Protein AF-A0A9R1WBZ1-F1 (afdb_monomer)

Radius of gyration: 13.12 Å; Cα contacts (8 Å, |Δi|>4): 83; chains: 1; bounding box: 29×27×39 Å

Secondary structure (DSSP, 8-state):
--PPPSS--SSSSBTTTS-SSSS--HHHH-HHHHHHBS-SS-BHHHHB-TTS-B---BSS---SHHHHHHHHHHHHHHHHHHHTT--

pLDDT: mean 71.61, std 16.35, range [34.03, 88.12]

Sequence (87 aa):
MFGPKKGGLGRNALFWLENWSGYGTFADRFPSIFNFDKKKSCFISDRINSNRKFNCAWKKNPSNLMEHMEVNAFWGLFIDGLSVWGG

Solvent-accessible surface area (backbone atoms only — not comparable to full-atom values): 5354 Å² total; per-residue (Å²): 134,95,68,80,76,92,73,72,86,67,49,82,37,38,49,33,72,37,59,84,76,79,84,46,27,46,34,77,76,34,51,62,61,46,68,41,34,69,66,65,90,33,31,38,48,80,24,40,45,98,83,71,43,78,57,81,61,58,72,60,76,70,84,48,72,66,44,45,51,49,50,51,54,51,49,49,54,52,56,58,51,52,61,71,76,73,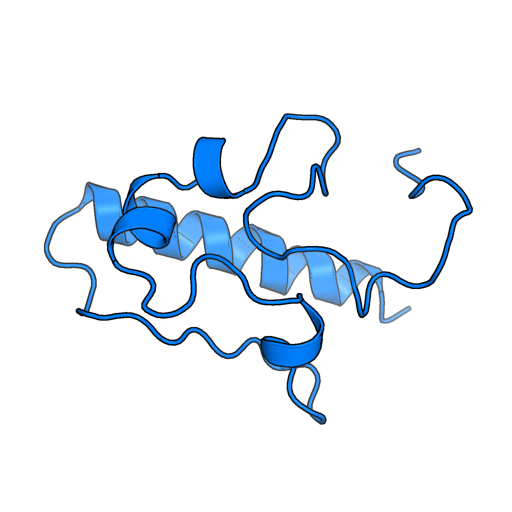120

Foldseek 3Di:
DDDPDPDDDQQVPFQQQDPPPVPGGVCVLQVPLCVQFPCNGHTVNVQQDPVRHGHTRGNDDDDDPVNVVSVVVVVVCSVVVVVVVPD

Structure (mmCIF, N/CA/C/O backbone):
data_AF-A0A9R1WBZ1-F1
#
_entry.id   AF-A0A9R1WBZ1-F1
#
loop_
_atom_site.group_PDB
_atom_site.id
_atom_site.type_symbol
_atom_site.label_atom_id
_atom_site.label_alt_id
_atom_site.label_comp_id
_atom_site.label_asym_id
_atom_site.label_entity_id
_atom_site.label_seq_id
_atom_site.pdbx_PDB_ins_code
_atom_site.Cartn_x
_atom_site.Cartn_y
_atom_site.Cartn_z
_atom_site.occupancy
_atom_site.B_iso_or_equiv
_atom_site.auth_seq_id
_atom_site.auth_comp_id
_atom_site.auth_asym_id
_atom_site.auth_atom_id
_atom_site.pdbx_PDB_model_num
ATOM 1 N N . MET A 1 1 ? 18.765 -6.674 -14.661 1.00 36.44 1 MET A N 1
ATOM 2 C CA . MET A 1 1 ? 18.051 -5.414 -14.962 1.00 36.44 1 MET A CA 1
ATOM 3 C C . MET A 1 1 ? 16.558 -5.687 -14.902 1.00 36.44 1 MET A C 1
ATOM 5 O O . MET A 1 1 ? 16.047 -6.393 -15.760 1.00 36.44 1 MET A O 1
ATOM 9 N N . PHE A 1 2 ? 15.880 -5.197 -13.864 1.00 38.75 2 PHE A N 1
ATOM 10 C CA . PHE A 1 2 ? 14.425 -5.282 -13.735 1.00 38.75 2 PHE A CA 1
ATOM 11 C C . PHE A 1 2 ? 13.807 -4.104 -14.492 1.00 38.75 2 PHE A C 1
ATOM 13 O O . PHE A 1 2 ? 13.604 -3.032 -13.935 1.00 38.75 2 PHE A O 1
ATOM 20 N N . GLY A 1 3 ? 13.606 -4.280 -15.797 1.00 34.47 3 GLY A N 1
ATOM 21 C CA . GLY A 1 3 ? 12.829 -3.350 -16.610 1.00 34.47 3 GLY A CA 1
ATOM 22 C C . GLY A 1 3 ? 11.387 -3.850 -16.715 1.00 34.47 3 GLY A C 1
ATOM 23 O O . GLY A 1 3 ? 11.200 -5.040 -16.987 1.00 34.47 3 GLY A O 1
ATOM 24 N N . PRO A 1 4 ? 10.362 -2.999 -16.526 1.00 42.31 4 PRO A N 1
ATOM 25 C CA . PRO A 1 4 ? 8.991 -3.388 -16.822 1.00 42.31 4 PRO A CA 1
ATOM 26 C C . PRO A 1 4 ? 8.889 -3.789 -18.300 1.00 42.31 4 PRO A C 1
ATOM 28 O O . PRO A 1 4 ? 9.432 -3.111 -19.179 1.00 42.31 4 PRO A O 1
ATOM 31 N N . LYS A 1 5 ? 8.207 -4.908 -18.582 1.00 41.38 5 LYS A N 1
ATOM 32 C CA . LYS A 1 5 ? 7.862 -5.308 -19.954 1.00 41.38 5 LYS A CA 1
ATOM 33 C C . LYS A 1 5 ? 7.201 -4.112 -20.646 1.00 41.38 5 LYS A C 1
ATOM 35 O O . LYS A 1 5 ? 6.208 -3.585 -20.152 1.00 41.38 5 LYS A O 1
ATOM 40 N N . LYS A 1 6 ? 7.774 -3.684 -21.779 1.00 40.81 6 LYS A N 1
ATOM 41 C CA . LYS A 1 6 ? 7.208 -2.679 -22.694 1.00 40.81 6 LYS A CA 1
ATOM 42 C C . LYS A 1 6 ? 5.737 -3.015 -22.957 1.00 40.81 6 LYS A C 1
ATOM 44 O O . LYS A 1 6 ? 5.451 -3.953 -23.692 1.00 40.81 6 LYS A O 1
ATOM 49 N N . GLY A 1 7 ? 4.823 -2.266 -22.350 1.00 39.50 7 GLY A N 1
ATOM 50 C CA . GLY A 1 7 ? 3.395 -2.550 -22.459 1.00 39.50 7 GLY A CA 1
ATOM 51 C C . GLY A 1 7 ? 2.533 -1.574 -21.673 1.00 39.50 7 GLY A C 1
ATOM 52 O O . GLY A 1 7 ? 1.755 -1.990 -20.830 1.00 39.50 7 GLY A O 1
ATOM 53 N N . GLY A 1 8 ? 2.689 -0.277 -21.947 1.00 38.41 8 GLY A N 1
ATOM 54 C CA . GLY A 1 8 ? 1.836 0.775 -21.398 1.00 38.41 8 GLY A CA 1
ATOM 55 C C . GLY A 1 8 ? 2.295 1.265 -20.029 1.00 38.41 8 GLY A C 1
ATOM 56 O O . GLY A 1 8 ? 2.427 0.507 -19.076 1.00 38.41 8 GLY A O 1
ATOM 57 N N . LEU A 1 9 ? 2.540 2.570 -19.925 1.00 48.91 9 LEU A N 1
ATOM 58 C CA . LEU A 1 9 ? 2.737 3.240 -18.644 1.00 48.91 9 LEU A CA 1
ATOM 59 C C . LEU A 1 9 ? 1.577 2.868 -17.718 1.00 48.91 9 LEU A C 1
ATOM 61 O O . LEU A 1 9 ? 0.427 3.200 -18.013 1.00 48.91 9 LEU A O 1
ATOM 65 N N . GLY A 1 10 ? 1.914 2.158 -16.639 1.00 55.59 10 GLY A N 1
ATOM 66 C CA . GLY A 1 10 ? 1.023 1.580 -15.643 1.00 55.59 10 GLY A CA 1
ATOM 67 C C . GLY A 1 10 ? 0.200 2.630 -14.917 1.00 55.59 10 GLY A C 1
ATOM 68 O O . GLY A 1 10 ? 0.438 2.901 -13.760 1.00 55.59 10 GLY A O 1
ATOM 69 N N . ARG A 1 11 ? -0.766 3.238 -15.602 1.00 58.97 11 ARG A N 1
ATOM 70 C CA . ARG A 1 11 ? -1.839 4.053 -15.023 1.00 58.97 11 ARG A CA 1
ATOM 71 C C . ARG A 1 11 ? -3.122 3.250 -14.861 1.00 58.97 11 ARG A C 1
ATOM 73 O O . ARG A 1 11 ? -3.907 3.596 -13.995 1.00 58.97 11 ARG A O 1
ATOM 80 N N . ASN A 1 12 ? -3.273 2.168 -15.626 1.00 65.69 12 ASN A N 1
ATOM 81 C CA . ASN A 1 12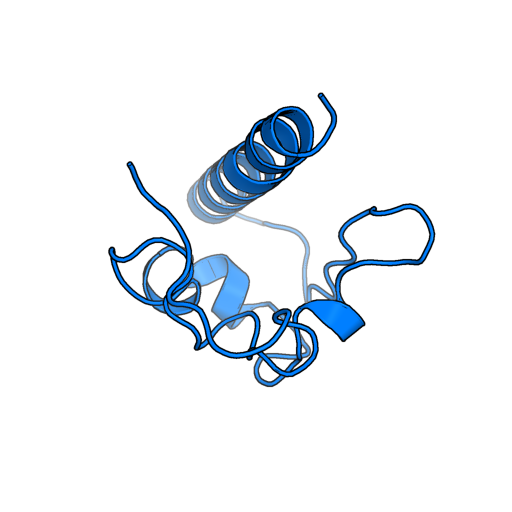 ? -4.381 1.209 -15.541 1.00 65.69 12 ASN A CA 1
ATOM 82 C C . ASN A 1 12 ? -3.933 -0.131 -14.927 1.00 65.69 12 ASN A C 1
ATOM 84 O O . ASN A 1 12 ? -4.629 -1.135 -15.026 1.00 65.69 12 ASN A O 1
ATOM 88 N N . ALA A 1 13 ? -2.748 -0.159 -14.318 1.00 74.62 13 ALA A N 1
ATOM 89 C CA . ALA A 1 13 ? -2.245 -1.316 -13.593 1.00 74.62 13 ALA A CA 1
ATOM 90 C C . ALA A 1 13 ? -2.876 -1.343 -12.196 1.00 74.62 13 ALA A C 1
ATOM 92 O O . ALA A 1 13 ? -2.820 -0.343 -11.467 1.00 74.62 13 ALA A O 1
ATOM 93 N N . LEU A 1 14 ? -3.508 -2.465 -11.846 1.00 82.88 14 LEU A N 1
ATOM 94 C CA . LEU A 1 14 ? -4.158 -2.651 -10.552 1.00 82.88 14 LEU A CA 1
ATOM 95 C C . LEU A 1 14 ? -3.100 -2.681 -9.453 1.00 82.88 14 LEU A C 1
ATOM 97 O O . LEU A 1 14 ? -2.266 -3.578 -9.405 1.00 82.88 14 LEU A O 1
ATOM 101 N N . PHE A 1 15 ? -3.156 -1.708 -8.548 1.00 82.44 15 PHE A N 1
ATOM 102 C CA . PHE A 1 15 ? -2.133 -1.483 -7.535 1.00 82.44 15 PHE A CA 1
ATOM 103 C C . PHE A 1 15 ? -1.827 -2.744 -6.719 1.00 82.44 15 PHE A C 1
ATOM 105 O O . PHE A 1 15 ? -0.673 -3.118 -6.565 1.00 82.44 15 PHE A O 1
ATOM 112 N N . TRP A 1 16 ? -2.858 -3.441 -6.251 1.00 85.50 16 TRP A N 1
ATOM 113 C CA . TRP A 1 16 ? -2.684 -4.614 -5.398 1.00 85.50 16 TRP A CA 1
ATOM 114 C C . TRP A 1 16 ? -2.451 -5.916 -6.160 1.00 85.50 16 TRP A C 1
ATOM 116 O O . TRP A 1 16 ? -1.801 -6.810 -5.628 1.00 85.50 16 TRP A O 1
ATOM 126 N N . LEU A 1 17 ? -2.993 -6.024 -7.373 1.00 82.25 17 LEU A N 1
ATOM 127 C CA . LEU A 1 17 ? -3.137 -7.291 -8.096 1.00 82.25 17 LEU A CA 1
ATOM 128 C C . LEU A 1 17 ? -2.116 -7.463 -9.224 1.00 82.25 17 LEU A C 1
ATOM 130 O O . LEU A 1 17 ? -1.904 -8.577 -9.687 1.00 82.25 17 LEU A O 1
ATOM 134 N N . GLU A 1 18 ? -1.466 -6.385 -9.655 1.00 78.56 18 GLU A N 1
ATOM 135 C CA . GLU A 1 18 ? -0.382 -6.474 -10.627 1.00 78.56 18 GLU A CA 1
ATOM 136 C C . GLU A 1 18 ? 0.918 -6.951 -9.975 1.00 78.56 18 GLU A C 1
ATOM 138 O O . GLU A 1 18 ? 1.226 -6.660 -8.814 1.00 78.56 18 GLU A O 1
ATOM 143 N N . ASN A 1 19 ? 1.711 -7.686 -10.755 1.00 77.38 19 ASN A N 1
ATOM 144 C CA . ASN A 1 19 ? 3.025 -8.156 -10.339 1.00 77.38 19 ASN A CA 1
ATOM 145 C C . ASN A 1 19 ? 4.089 -7.104 -10.687 1.00 77.38 19 ASN A C 1
ATOM 147 O O . ASN A 1 19 ? 4.766 -7.184 -11.711 1.00 77.38 19 ASN A O 1
ATOM 151 N N . TRP A 1 20 ? 4.231 -6.110 -9.812 1.00 70.38 20 TRP A N 1
ATOM 152 C CA . TRP A 1 20 ? 5.152 -4.980 -9.989 1.00 70.38 20 TRP A CA 1
ATOM 153 C C . TRP A 1 20 ? 6.627 -5.367 -9.937 1.00 70.38 20 TRP A C 1
ATOM 155 O O . TRP A 1 20 ? 7.461 -4.731 -10.575 1.00 70.38 20 TRP A O 1
ATOM 165 N N . SER A 1 21 ? 6.958 -6.381 -9.136 1.00 62.91 21 SER A N 1
ATOM 166 C CA . SER A 1 21 ? 8.345 -6.707 -8.782 1.00 62.91 21 SER A CA 1
ATOM 167 C C . SER A 1 21 ? 8.854 -8.002 -9.413 1.00 62.91 21 SER A C 1
ATOM 169 O O . SER A 1 21 ? 10.011 -8.357 -9.226 1.00 62.91 21 SER A O 1
ATOM 171 N N . GLY A 1 22 ? 8.003 -8.729 -10.140 1.00 65.75 22 GLY A N 1
ATOM 172 C CA . GLY A 1 22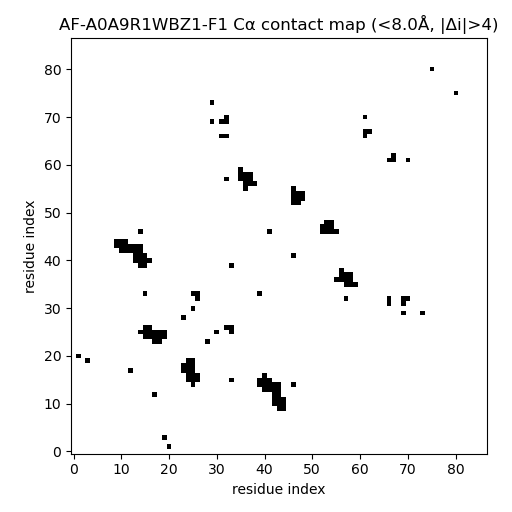 ? 8.284 -10.088 -10.604 1.00 65.75 22 GLY A CA 1
ATOM 173 C C . GLY A 1 22 ? 8.149 -11.156 -9.511 1.00 65.75 22 GLY A C 1
ATOM 174 O O . GLY A 1 22 ? 8.013 -12.328 -9.845 1.00 65.75 22 GLY A O 1
ATOM 175 N N . TYR A 1 23 ? 8.103 -10.768 -8.231 1.00 69.69 23 TYR A N 1
ATOM 176 C CA . TYR A 1 23 ? 8.030 -11.665 -7.068 1.00 69.69 23 TYR A CA 1
ATOM 177 C C . TYR A 1 23 ? 6.604 -11.921 -6.552 1.00 69.69 23 TYR A C 1
ATOM 179 O O . TYR A 1 23 ? 6.434 -12.387 -5.429 1.00 69.69 23 TYR A O 1
ATOM 187 N N . GLY A 1 24 ? 5.581 -11.611 -7.349 1.00 75.25 24 GLY A N 1
ATOM 188 C CA . GLY A 1 24 ? 4.176 -11.765 -6.972 1.00 75.25 24 GLY A CA 1
ATOM 189 C C . GLY A 1 24 ? 3.467 -10.425 -6.806 1.00 75.25 24 GLY A C 1
ATOM 190 O O . GLY A 1 24 ? 4.045 -9.355 -7.029 1.00 75.25 24 GLY A O 1
ATOM 191 N N . THR A 1 25 ? 2.183 -10.486 -6.464 1.00 85.00 25 THR A N 1
ATOM 192 C CA . THR A 1 25 ? 1.351 -9.287 -6.335 1.00 85.00 25 THR A CA 1
ATOM 193 C C . THR A 1 25 ? 1.667 -8.537 -5.039 1.00 85.00 25 THR A C 1
ATOM 195 O O . THR A 1 25 ? 2.187 -9.110 -4.076 1.00 85.00 25 THR A O 1
ATOM 198 N N . PHE A 1 26 ? 1.351 -7.240 -4.973 1.00 82.31 26 PHE A N 1
ATOM 199 C CA . PHE A 1 26 ? 1.485 -6.518 -3.704 1.00 82.31 26 PHE A CA 1
ATOM 200 C C . PHE A 1 26 ? 0.505 -7.020 -2.641 1.00 82.31 26 PHE A C 1
ATOM 202 O O . PHE A 1 26 ? 0.819 -6.912 -1.460 1.00 82.31 26 PHE A O 1
ATOM 209 N N . ALA A 1 27 ? -0.636 -7.594 -3.033 1.00 85.94 27 ALA A N 1
ATOM 210 C CA . ALA A 1 27 ? -1.563 -8.227 -2.100 1.00 85.94 27 ALA A CA 1
ATOM 211 C C . ALA A 1 27 ? -0.946 -9.450 -1.403 1.00 85.94 27 ALA A C 1
ATOM 213 O O . ALA A 1 27 ? -1.135 -9.615 -0.201 1.00 85.94 27 ALA A O 1
ATOM 214 N N . ASP A 1 28 ? -0.170 -10.261 -2.128 1.00 86.19 28 ASP A N 1
ATOM 215 C CA . ASP A 1 28 ? 0.517 -11.425 -1.550 1.00 86.19 28 ASP A CA 1
ATOM 216 C C . ASP A 1 28 ? 1.671 -11.009 -0.636 1.00 86.19 28 ASP A C 1
ATOM 218 O O . ASP A 1 28 ? 1.921 -11.627 0.398 1.00 86.19 28 ASP A O 1
ATOM 222 N N . ARG A 1 29 ? 2.385 -9.943 -1.014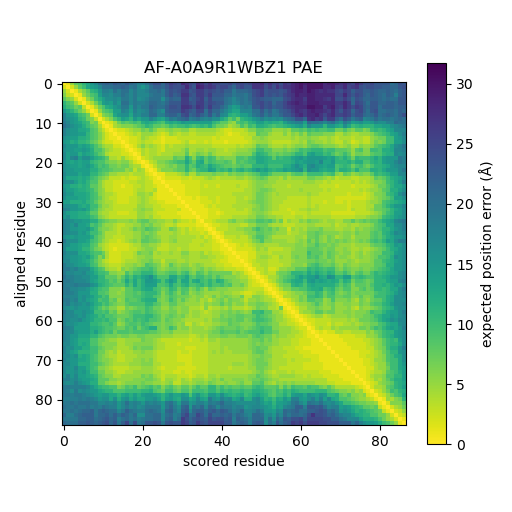 1.00 85.06 29 ARG A N 1
ATOM 223 C CA . ARG A 1 29 ? 3.538 -9.448 -0.255 1.00 85.06 29 ARG A CA 1
ATOM 224 C C . ARG A 1 29 ? 3.136 -8.658 0.990 1.00 85.06 29 ARG A C 1
ATOM 226 O O . ARG A 1 29 ? 3.875 -8.661 1.971 1.00 85.06 29 ARG A O 1
ATOM 233 N N . PHE A 1 30 ? 1.987 -7.989 0.934 1.00 86.88 30 PHE A N 1
ATOM 234 C CA . PHE A 1 30 ? 1.454 -7.145 1.998 1.00 86.88 30 PHE A CA 1
ATOM 235 C C . PHE A 1 30 ? -0.019 -7.489 2.295 1.00 86.88 30 PHE A C 1
ATOM 237 O O . PHE A 1 30 ? -0.926 -6.686 2.022 1.00 86.88 30 PHE A O 1
ATOM 244 N N . PRO A 1 31 ? -0.283 -8.691 2.844 1.00 87.62 31 PRO A N 1
ATOM 245 C CA . PRO A 1 31 ? -1.639 -9.179 3.071 1.00 87.62 31 PRO A CA 1
ATOM 246 C C . PRO A 1 31 ? -2.385 -8.385 4.149 1.00 87.62 31 PRO A C 1
ATOM 248 O O . PRO A 1 31 ? -3.601 -8.194 4.036 1.00 87.62 31 PRO A O 1
ATOM 251 N N . SER A 1 32 ? -1.694 -7.882 5.175 1.00 86.88 32 SER A N 1
ATOM 252 C CA . SER A 1 32 ? -2.327 -7.076 6.218 1.00 86.88 32 SER A CA 1
ATOM 253 C C . SER A 1 32 ? -2.770 -5.735 5.647 1.00 86.88 32 SER A C 1
ATOM 255 O O . SER A 1 32 ? -3.937 -5.368 5.811 1.00 86.88 32 SER A O 1
ATOM 257 N N . ILE A 1 33 ? -1.889 -5.041 4.911 1.00 85.56 33 ILE A N 1
ATOM 258 C CA . ILE A 1 33 ? -2.215 -3.750 4.289 1.00 85.56 33 ILE A CA 1
ATOM 259 C C . ILE A 1 33 ? -3.339 -3.923 3.274 1.00 85.56 33 ILE A C 1
ATOM 261 O O . ILE A 1 33 ? -4.300 -3.153 3.290 1.00 85.56 33 ILE A O 1
ATOM 265 N N . PHE A 1 34 ? -3.285 -4.970 2.449 1.00 87.75 34 PHE A N 1
ATOM 266 C CA . PHE A 1 34 ? -4.362 -5.286 1.518 1.00 87.75 34 PHE A CA 1
ATOM 267 C C . PHE A 1 34 ? -5.705 -5.501 2.230 1.00 87.75 34 PHE A C 1
ATOM 269 O O . PHE A 1 34 ? -6.747 -5.036 1.760 1.00 87.75 34 PHE A O 1
ATOM 276 N N . ASN A 1 35 ? -5.709 -6.177 3.382 1.00 86.25 35 ASN A N 1
ATOM 277 C CA . ASN A 1 35 ? -6.937 -6.472 4.112 1.00 86.25 35 ASN A CA 1
ATOM 278 C C . ASN A 1 35 ? -7.627 -5.207 4.648 1.00 86.25 35 ASN A C 1
ATOM 280 O O . ASN A 1 35 ? -8.848 -5.042 4.495 1.00 86.25 35 ASN A O 1
ATOM 284 N N . PHE A 1 36 ? -6.855 -4.299 5.251 1.00 86.56 36 PHE A N 1
ATOM 285 C CA . PHE A 1 36 ? -7.404 -3.052 5.773 1.00 86.56 36 PHE A CA 1
ATOM 286 C C . PHE A 1 36 ? -7.433 -1.911 4.755 1.00 86.56 36 PHE A C 1
ATOM 288 O O . PHE A 1 36 ? -7.948 -0.849 5.081 1.00 86.56 36 PHE A O 1
ATOM 295 N N . ASP A 1 37 ? -6.983 -2.080 3.518 1.00 85.38 37 ASP A N 1
ATOM 296 C CA . ASP A 1 37 ? -7.200 -1.076 2.482 1.00 85.38 37 ASP A CA 1
ATOM 297 C C . ASP A 1 37 ? -8.689 -1.024 2.045 1.00 85.38 37 ASP A C 1
ATOM 299 O O . ASP A 1 37 ? -9.372 -2.047 1.900 1.00 85.38 37 ASP A O 1
ATOM 303 N N . LYS A 1 38 ? -9.244 0.189 1.882 1.00 82.19 38 LYS A N 1
ATOM 304 C CA . LYS A 1 38 ? -10.641 0.395 1.445 1.00 82.19 38 LYS A CA 1
ATOM 305 C C . LYS A 1 38 ? -10.859 0.089 -0.036 1.00 82.19 38 LYS A C 1
ATOM 307 O O . LYS A 1 38 ? -11.943 -0.356 -0.401 1.00 82.19 38 LYS A O 1
ATOM 312 N N . LYS A 1 39 ? -9.863 0.336 -0.885 1.00 83.06 39 LYS A N 1
ATOM 313 C CA . LYS A 1 39 ? -9.927 0.219 -2.345 1.00 83.06 39 LYS A CA 1
ATOM 314 C C . LYS A 1 39 ? -8.938 -0.842 -2.837 1.00 83.06 39 LYS A C 1
ATOM 316 O O . LYS A 1 39 ? -7.842 -0.534 -3.305 1.00 83.06 39 LYS A O 1
ATOM 321 N N . LYS A 1 40 ? -9.368 -2.103 -2.772 1.00 84.50 40 LYS A N 1
ATOM 322 C CA . LYS A 1 40 ? -8.601 -3.275 -3.235 1.00 84.50 40 LYS A CA 1
ATOM 323 C C . LYS A 1 40 ? -8.434 -3.319 -4.761 1.00 84.50 40 LYS A C 1
ATOM 325 O O . LYS A 1 40 ? -7.372 -3.680 -5.252 1.00 84.50 40 LYS A O 1
ATOM 330 N N . SER A 1 41 ? -9.445 -2.870 -5.498 1.00 81.81 41 SER A N 1
ATOM 331 C CA . SER A 1 41 ? -9.418 -2.754 -6.961 1.00 81.81 41 SER A CA 1
ATOM 332 C C . SER A 1 41 ? -9.233 -1.293 -7.355 1.00 81.81 41 SER A C 1
ATOM 334 O O . SER A 1 41 ? -10.183 -0.617 -7.735 1.00 81.81 41 SER A O 1
ATOM 336 N N . CYS A 1 42 ? -8.023 -0.775 -7.169 1.00 81.56 42 CYS A N 1
ATOM 337 C CA . CYS A 1 42 ? -7.656 0.572 -7.600 1.00 81.56 42 CYS A CA 1
ATOM 338 C C . CYS A 1 42 ? -6.448 0.510 -8.514 1.00 81.56 42 CYS A C 1
ATOM 340 O O . CYS A 1 42 ? -5.631 -0.410 -8.415 1.00 81.56 42 CYS A O 1
ATOM 342 N N . PHE A 1 43 ? -6.322 1.505 -9.377 1.00 82.00 43 PHE A N 1
ATOM 343 C CA . PHE A 1 43 ? -5.125 1.652 -10.170 1.00 82.00 43 PHE A CA 1
ATOM 344 C C . PHE A 1 43 ? -4.045 2.378 -9.377 1.00 82.00 43 PHE A C 1
ATOM 346 O O . PHE A 1 43 ? -4.325 3.141 -8.452 1.00 82.00 43 PHE A O 1
ATOM 353 N N . ILE A 1 44 ? -2.783 2.181 -9.746 1.00 77.31 44 ILE A N 1
ATOM 354 C CA . ILE A 1 44 ? -1.698 2.960 -9.134 1.00 77.31 44 ILE A CA 1
ATOM 355 C C . ILE A 1 44 ? -1.861 4.470 -9.390 1.00 77.31 44 ILE A C 1
ATOM 357 O O . ILE A 1 44 ? -1.447 5.281 -8.568 1.00 77.31 44 ILE A O 1
ATOM 361 N N . SER A 1 45 ? -2.517 4.859 -10.489 1.00 76.12 45 SER A N 1
ATOM 362 C CA . SER A 1 45 ? -2.843 6.257 -10.788 1.00 76.12 45 SER A CA 1
ATOM 363 C C . SER A 1 45 ? -3.842 6.856 -9.793 1.00 76.12 45 SER A C 1
ATOM 365 O O . SER A 1 45 ? -3.732 8.034 -9.477 1.00 76.12 45 SER A O 1
ATOM 367 N N . ASP A 1 46 ? -4.740 6.049 -9.216 1.00 77.50 46 ASP A N 1
ATOM 368 C CA . ASP A 1 46 ? -5.628 6.480 -8.127 1.00 77.50 46 ASP A CA 1
ATOM 369 C C . ASP A 1 46 ? -4.869 6.710 -6.811 1.00 77.50 46 ASP A C 1
ATOM 371 O O . ASP A 1 46 ? -5.386 7.328 -5.877 1.00 77.50 46 ASP A O 1
ATOM 375 N N . ARG A 1 47 ? -3.656 6.157 -6.707 1.00 77.38 47 ARG A N 1
ATOM 376 C CA . ARG A 1 47 ? -2.836 6.176 -5.497 1.00 77.38 47 ARG A CA 1
ATOM 377 C C . ARG A 1 47 ? -1.710 7.182 -5.550 1.00 77.38 47 ARG A C 1
ATOM 379 O O . ARG A 1 47 ? -1.279 7.630 -4.500 1.00 77.38 47 ARG A O 1
ATOM 386 N N . ILE A 1 48 ? -1.233 7.555 -6.726 1.00 74.69 48 ILE A N 1
ATOM 387 C CA . ILE A 1 48 ? -0.192 8.566 -6.867 1.00 74.69 48 ILE A CA 1
ATOM 388 C C . ILE A 1 48 ? -0.876 9.900 -7.148 1.00 74.69 48 ILE A C 1
ATOM 390 O O . ILE A 1 48 ? -1.466 10.094 -8.207 1.00 74.69 48 ILE A O 1
ATOM 394 N N . ASN A 1 49 ? -0.804 10.830 -6.197 1.00 69.31 49 ASN A N 1
ATOM 395 C CA . ASN A 1 49 ? -1.303 12.179 -6.438 1.00 69.31 49 ASN A CA 1
ATOM 396 C C . ASN A 1 49 ? -0.368 12.962 -7.382 1.00 69.31 49 ASN A C 1
ATOM 398 O O . ASN A 1 49 ? 0.757 12.549 -7.669 1.00 69.31 49 ASN A O 1
ATOM 402 N N . SER A 1 50 ? -0.812 14.132 -7.840 1.00 67.69 50 SER A N 1
ATOM 403 C CA . SER A 1 50 ? -0.048 15.029 -8.724 1.00 67.69 50 SER A CA 1
ATOM 404 C C . SER A 1 50 ? 1.325 15.439 -8.169 1.00 67.69 50 SER A C 1
ATOM 406 O O . SER A 1 50 ? 2.229 15.732 -8.945 1.00 67.69 50 SER A O 1
ATOM 408 N N . ASN A 1 51 ? 1.521 15.365 -6.850 1.00 66.56 51 ASN A N 1
ATOM 409 C CA . ASN A 1 51 ? 2.800 15.620 -6.182 1.00 66.56 51 ASN A CA 1
ATOM 410 C C . ASN A 1 51 ? 3.672 14.358 -6.047 1.00 66.56 51 ASN A C 1
ATOM 412 O O . ASN A 1 51 ? 4.586 14.333 -5.225 1.00 66.56 51 ASN A O 1
ATOM 416 N N . ARG A 1 52 ? 3.366 13.292 -6.800 1.00 65.56 52 ARG A N 1
ATOM 417 C CA . ARG A 1 52 ? 3.994 11.963 -6.708 1.00 65.56 52 ARG A CA 1
ATOM 418 C C . ARG A 1 52 ? 3.959 11.348 -5.304 1.00 65.56 52 ARG A C 1
ATOM 420 O O . ARG A 1 52 ? 4.725 10.435 -5.009 1.00 65.56 52 ARG A O 1
ATOM 427 N N . LYS A 1 53 ? 3.065 11.817 -4.430 1.00 66.88 53 LYS A N 1
ATOM 428 C CA . LYS A 1 53 ? 2.877 11.234 -3.102 1.00 66.88 53 LYS A CA 1
ATOM 429 C C . LYS A 1 53 ? 1.861 10.113 -3.186 1.00 66.88 53 LYS A C 1
ATOM 431 O O . LYS A 1 53 ? 0.793 10.267 -3.784 1.00 66.88 53 LYS A O 1
ATOM 436 N N . PHE A 1 54 ? 2.201 9.001 -2.551 1.00 72.19 54 PHE A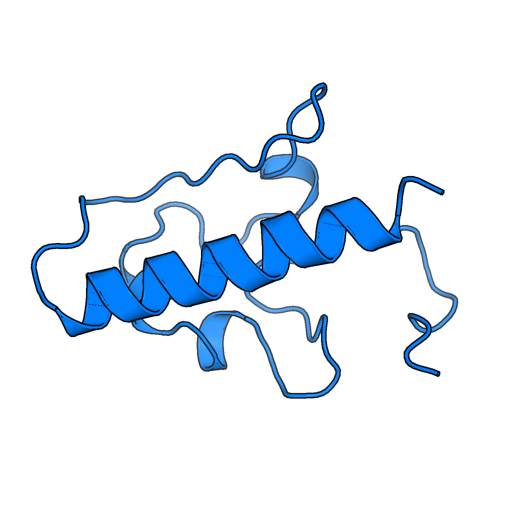 N 1
ATOM 437 C CA . PHE A 1 54 ? 1.309 7.865 -2.447 1.00 72.19 54 PHE A CA 1
ATOM 438 C C . PHE A 1 54 ? 0.184 8.160 -1.443 1.00 72.19 54 PHE A C 1
ATOM 440 O O . PHE A 1 54 ? 0.431 8.647 -0.340 1.00 72.19 54 PHE A O 1
ATOM 447 N N . ASN A 1 55 ? -1.053 7.871 -1.828 1.00 73.25 55 ASN A N 1
ATOM 448 C CA . ASN A 1 55 ? -2.260 8.081 -1.048 1.00 73.25 55 ASN A CA 1
ATOM 449 C C . ASN A 1 55 ? -2.894 6.727 -0.712 1.00 73.25 55 ASN A C 1
ATOM 451 O O . ASN A 1 55 ? -3.527 6.070 -1.542 1.00 73.25 55 ASN A O 1
ATOM 455 N N . CYS A 1 56 ? -2.720 6.305 0.534 1.00 73.38 56 CYS A N 1
ATOM 456 C CA . CYS A 1 56 ? -3.296 5.083 1.069 1.00 73.38 56 CYS A CA 1
ATOM 457 C C . CYS A 1 56 ? -4.641 5.359 1.757 1.00 73.38 56 CYS A C 1
ATOM 459 O O . CYS A 1 56 ? -4.689 6.049 2.769 1.00 73.38 56 CYS A O 1
ATOM 461 N N . ALA A 1 57 ? -5.735 4.774 1.260 1.00 76.06 57 ALA A N 1
ATOM 462 C CA . ALA A 1 57 ? -7.056 4.850 1.887 1.00 76.06 57 ALA A CA 1
ATOM 463 C C . ALA A 1 57 ? -7.273 3.689 2.876 1.00 76.06 57 ALA A C 1
ATOM 465 O O . ALA A 1 57 ? -8.124 2.821 2.660 1.00 76.06 57 ALA A O 1
ATOM 466 N N . TRP A 1 58 ? -6.487 3.640 3.951 1.00 81.69 58 TRP A N 1
ATOM 467 C CA . TRP A 1 58 ? -6.602 2.585 4.962 1.00 81.69 58 TRP A CA 1
ATOM 468 C C . TRP A 1 58 ? -7.904 2.707 5.780 1.00 81.69 58 TRP A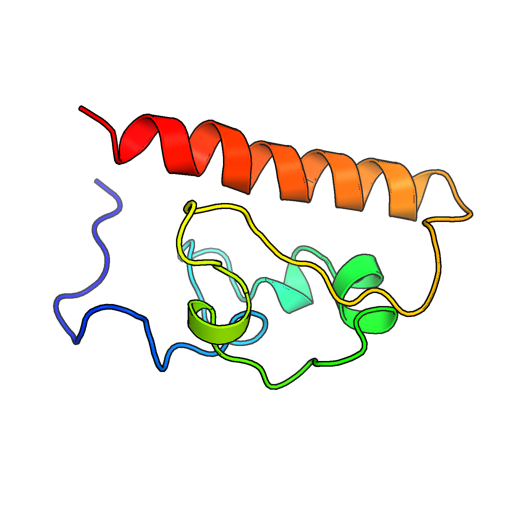 C 1
ATOM 470 O O . TRP A 1 58 ? -8.415 3.797 6.040 1.00 81.69 58 TRP A O 1
ATOM 480 N N . LYS A 1 59 ? -8.490 1.565 6.161 1.00 80.06 59 LYS A N 1
ATOM 481 C CA . LYS A 1 59 ? -9.692 1.443 7.012 1.00 80.06 59 LYS A CA 1
ATOM 482 C C . LYS A 1 59 ? -9.395 1.747 8.468 1.00 80.06 59 LYS A C 1
ATOM 484 O O . LYS A 1 59 ? -10.261 2.276 9.154 1.00 80.06 59 LYS A O 1
ATOM 489 N N . LYS A 1 60 ? -8.199 1.381 8.915 1.00 81.00 60 LYS A N 1
ATOM 490 C CA . LYS A 1 60 ? -7.719 1.558 10.278 1.00 81.00 60 LYS A CA 1
ATOM 491 C C . LYS A 1 60 ? -6.236 1.892 10.251 1.00 81.00 60 LYS A C 1
ATOM 493 O O . LYS A 1 60 ? -5.547 1.575 9.281 1.00 81.00 60 LYS A O 1
ATOM 498 N N . ASN A 1 61 ? -5.770 2.494 11.335 1.00 80.06 61 ASN A N 1
ATOM 499 C CA . ASN A 1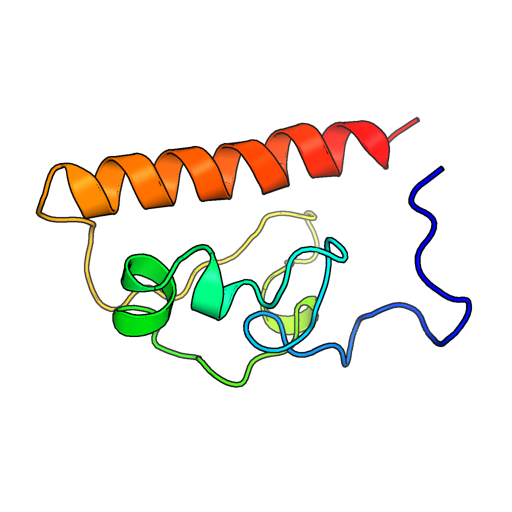 61 ? -4.344 2.555 11.602 1.00 80.06 61 ASN A CA 1
ATOM 500 C C . ASN A 1 61 ? -3.832 1.144 11.930 1.00 80.06 61 ASN A C 1
ATOM 502 O O . ASN A 1 61 ? -4.596 0.343 12.488 1.00 80.06 61 ASN A O 1
ATOM 506 N N . PRO A 1 62 ? -2.569 0.833 11.589 1.00 83.62 62 PRO A N 1
ATOM 507 C CA . PRO A 1 62 ? -1.923 -0.369 12.090 1.00 83.62 62 PRO A CA 1
ATOM 508 C C . PRO A 1 62 ? -2.025 -0.386 13.620 1.00 83.62 62 PRO A C 1
ATOM 510 O O . PRO A 1 62 ? -1.888 0.637 14.287 1.00 83.62 62 PRO A O 1
ATOM 513 N N . SER A 1 63 ? -2.375 -1.551 14.144 1.00 84.81 63 SER A N 1
ATOM 514 C CA . SER A 1 63 ? -2.784 -1.770 15.535 1.00 84.81 63 SER A CA 1
ATOM 515 C C . SER A 1 63 ? -1.927 -2.817 16.240 1.00 84.81 63 SER A C 1
ATOM 517 O O . SER A 1 63 ? -1.908 -2.881 17.465 1.00 84.81 63 SER A O 1
ATOM 519 N N . ASN A 1 64 ? -1.201 -3.631 15.471 1.00 87.44 64 ASN A N 1
ATOM 520 C CA . ASN A 1 64 ? -0.267 -4.626 15.978 1.00 87.44 64 ASN A CA 1
ATOM 521 C C . ASN A 1 64 ? 1.101 -4.487 15.298 1.00 87.44 64 ASN A C 1
ATOM 523 O O . ASN A 1 64 ? 1.229 -3.884 14.231 1.00 87.44 64 ASN A O 1
ATOM 527 N N . LEU A 1 65 ? 2.126 -5.065 15.925 1.00 86.44 65 LEU A N 1
ATOM 528 C CA . LEU A 1 65 ? 3.513 -4.959 15.474 1.00 86.44 65 LEU A CA 1
ATOM 529 C C . LEU A 1 65 ? 3.706 -5.419 14.021 1.00 86.44 65 LEU A C 1
ATOM 531 O O . LEU A 1 65 ? 4.456 -4.793 13.278 1.00 86.44 65 LEU A O 1
ATOM 535 N N . MET A 1 66 ? 3.006 -6.475 13.605 1.00 84.44 66 MET A N 1
ATOM 536 C CA . MET A 1 66 ? 3.129 -7.029 12.259 1.00 84.44 66 MET A CA 1
ATOM 537 C C . MET A 1 66 ? 2.569 -6.067 11.206 1.00 84.44 66 MET A C 1
ATOM 539 O O . MET A 1 66 ? 3.237 -5.801 10.213 1.00 84.44 66 MET A O 1
ATOM 543 N N . GLU A 1 67 ? 1.415 -5.447 11.472 1.00 87.00 67 GLU A N 1
ATOM 544 C CA . GLU A 1 67 ? 0.844 -4.393 10.625 1.00 87.00 67 GLU A CA 1
ATOM 545 C C . GLU A 1 67 ? 1.789 -3.185 10.514 1.00 87.00 67 GLU A C 1
ATOM 547 O O . GLU A 1 67 ? 1.961 -2.638 9.427 1.00 87.00 67 GLU A O 1
ATOM 552 N N . HIS A 1 68 ? 2.442 -2.787 11.613 1.00 85.62 68 HIS A N 1
ATOM 553 C CA . HIS A 1 68 ? 3.432 -1.704 11.598 1.00 85.62 68 HIS A CA 1
ATOM 554 C C . HIS A 1 68 ? 4.676 -2.051 10.772 1.00 85.62 68 HIS A C 1
ATOM 556 O O . HIS A 1 68 ? 5.132 -1.223 9.981 1.00 85.62 68 HIS A O 1
ATOM 562 N N . MET A 1 69 ? 5.220 -3.260 10.934 1.00 86.81 69 MET A N 1
ATOM 563 C CA . MET A 1 69 ? 6.373 -3.729 10.159 1.00 86.81 69 MET A CA 1
ATOM 564 C C . MET A 1 69 ? 6.050 -3.796 8.668 1.00 86.81 69 MET A C 1
ATOM 566 O O . MET A 1 69 ? 6.844 -3.347 7.843 1.00 86.81 69 MET A O 1
ATOM 570 N N . GLU A 1 70 ? 4.869 -4.306 8.331 1.00 88.12 70 GLU A N 1
ATOM 571 C CA . GLU A 1 70 ? 4.404 -4.425 6.955 1.00 88.12 70 GLU A CA 1
ATOM 572 C C . GLU A 1 70 ? 4.246 -3.047 6.304 1.00 88.12 70 GLU A C 1
ATOM 574 O O . GLU A 1 70 ? 4.762 -2.813 5.212 1.00 88.12 70 GLU A O 1
ATOM 579 N N . VAL A 1 71 ? 3.619 -2.099 7.009 1.00 84.44 71 VAL A N 1
ATOM 580 C CA . VAL A 1 71 ? 3.493 -0.699 6.576 1.00 84.44 71 VAL A CA 1
ATOM 581 C C . VAL A 1 71 ? 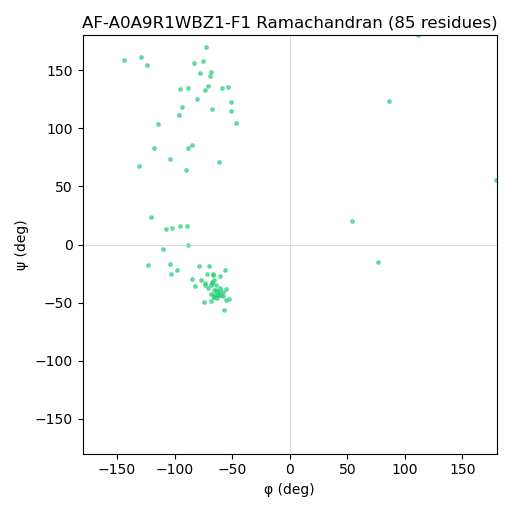4.858 -0.042 6.377 1.00 84.44 71 VAL A C 1
ATOM 583 O O . VAL A 1 71 ? 5.060 0.664 5.389 1.00 84.44 71 VAL A O 1
ATOM 586 N N . ASN A 1 72 ? 5.803 -0.264 7.289 1.00 85.50 72 ASN A N 1
ATOM 587 C CA . ASN A 1 72 ? 7.142 0.304 7.173 1.00 85.50 72 ASN A CA 1
ATOM 588 C C . ASN A 1 72 ? 7.896 -0.270 5.964 1.00 85.50 72 ASN A C 1
ATOM 590 O O . ASN A 1 72 ? 8.500 0.478 5.199 1.00 85.50 72 ASN A O 1
ATOM 594 N N . ALA A 1 73 ? 7.808 -1.585 5.746 1.00 85.12 73 ALA A N 1
ATOM 595 C CA . ALA A 1 73 ? 8.392 -2.243 4.581 1.00 85.12 73 ALA A CA 1
ATOM 596 C C . ALA A 1 73 ? 7.756 -1.756 3.270 1.00 85.12 73 ALA A C 1
ATOM 598 O O . ALA A 1 73 ? 8.465 -1.502 2.297 1.00 85.12 73 ALA A O 1
ATOM 599 N N . PHE A 1 74 ? 6.433 -1.572 3.257 1.00 81.94 74 PHE A N 1
ATOM 600 C CA . PHE A 1 74 ? 5.707 -0.985 2.137 1.00 81.94 74 PHE A CA 1
ATOM 601 C C . PHE A 1 74 ? 6.252 0.408 1.812 1.00 81.94 74 PHE A C 1
ATOM 603 O O . PHE A 1 74 ? 6.721 0.630 0.699 1.00 81.94 74 PHE A O 1
ATOM 610 N N . TRP A 1 75 ? 6.280 1.325 2.784 1.00 78.50 75 TRP A N 1
ATOM 611 C CA . TRP A 1 75 ? 6.809 2.673 2.565 1.00 78.50 75 TRP A CA 1
ATOM 612 C C . TRP A 1 75 ? 8.275 2.676 2.147 1.00 78.50 75 TRP A C 1
ATOM 614 O O . TRP A 1 75 ? 8.626 3.456 1.267 1.00 78.50 75 TRP A O 1
ATOM 624 N N . GLY A 1 76 ? 9.099 1.780 2.693 1.00 76.94 76 GLY A N 1
ATOM 625 C CA . GLY A 1 76 ? 10.481 1.589 2.256 1.00 76.94 76 GLY A CA 1
ATOM 626 C C . GLY A 1 76 ? 10.576 1.296 0.759 1.00 76.94 76 GLY A C 1
ATOM 627 O O . GLY A 1 76 ? 11.305 1.982 0.054 1.00 76.94 76 GLY A O 1
ATOM 628 N N . LEU A 1 77 ? 9.768 0.369 0.227 1.00 73.88 77 LEU A N 1
ATOM 629 C CA . LEU A 1 77 ? 9.775 0.069 -1.212 1.00 73.88 77 LEU A CA 1
ATOM 630 C C . LEU A 1 77 ? 9.327 1.252 -2.081 1.00 73.88 77 LEU A C 1
ATOM 632 O O . LEU A 1 77 ? 9.834 1.409 -3.190 1.00 73.88 77 LEU A O 1
ATOM 636 N N . PHE A 1 78 ? 8.381 2.070 -1.614 1.00 68.69 78 PHE A N 1
ATOM 637 C CA . PHE A 1 78 ? 7.883 3.210 -2.390 1.00 68.69 78 PHE A CA 1
ATOM 638 C C . PHE A 1 78 ? 8.778 4.449 -2.278 1.00 68.69 78 PHE A C 1
ATOM 640 O O . PHE A 1 78 ? 8.931 5.156 -3.269 1.00 68.69 78 PHE A O 1
ATOM 647 N N . ILE A 1 79 ? 9.391 4.715 -1.124 1.00 65.19 79 ILE A N 1
ATOM 648 C CA . ILE A 1 79 ? 10.302 5.853 -0.932 1.00 65.19 79 ILE A CA 1
ATOM 649 C C . ILE A 1 79 ? 11.646 5.584 -1.619 1.00 65.19 79 ILE A C 1
ATOM 651 O O . ILE A 1 79 ? 12.072 6.409 -2.428 1.00 65.19 79 ILE A O 1
ATOM 655 N N . ASP A 1 80 ? 12.272 4.423 -1.389 1.00 58.53 80 ASP A N 1
ATOM 656 C CA . ASP A 1 80 ? 13.496 4.043 -2.113 1.00 58.53 80 ASP A CA 1
ATOM 657 C C . ASP A 1 80 ? 13.213 3.840 -3.601 1.00 58.53 80 ASP A C 1
ATOM 659 O O . ASP A 1 80 ? 13.986 4.277 -4.453 1.00 58.53 80 ASP A O 1
ATOM 663 N N . GLY A 1 81 ? 12.063 3.243 -3.931 1.00 53.16 81 GLY A N 1
ATOM 664 C CA . GLY A 1 81 ? 11.632 3.055 -5.309 1.00 53.16 81 GLY A CA 1
ATOM 665 C C . GLY A 1 81 ? 11.525 4.374 -6.070 1.00 53.16 81 GLY A C 1
ATOM 666 O O . GLY A 1 81 ? 12.019 4.450 -7.187 1.00 53.16 81 GLY A O 1
ATOM 667 N N . LEU A 1 82 ? 10.944 5.428 -5.482 1.00 49.50 82 LEU A N 1
ATOM 668 C CA . LEU A 1 82 ? 10.784 6.739 -6.128 1.00 49.50 82 LEU A CA 1
ATOM 669 C C . LEU A 1 82 ? 12.097 7.528 -6.279 1.00 49.50 82 LEU A C 1
ATOM 671 O O . LEU A 1 82 ? 12.193 8.315 -7.221 1.00 49.50 82 LEU A O 1
ATOM 675 N N . SER A 1 83 ? 13.109 7.293 -5.435 1.00 43.25 83 SER A N 1
ATOM 676 C CA . SER A 1 83 ? 14.450 7.883 -5.607 1.00 43.25 83 SER A CA 1
ATOM 677 C C . SER A 1 83 ? 15.179 7.358 -6.850 1.00 43.25 83 SER A C 1
ATOM 679 O O . SER A 1 83 ? 16.005 8.065 -7.420 1.00 43.25 83 SER A O 1
ATOM 681 N N . VAL A 1 84 ? 14.843 6.155 -7.331 1.00 42.88 84 VAL A N 1
ATOM 682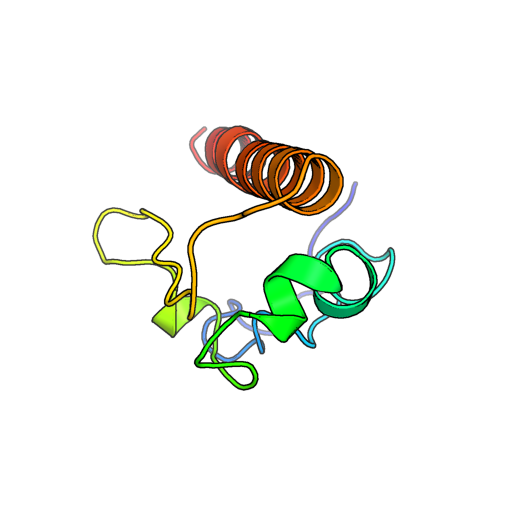 C CA . VAL A 1 84 ? 15.452 5.558 -8.538 1.00 42.88 84 VAL A CA 1
ATOM 683 C C . VAL A 1 84 ? 14.874 6.138 -9.842 1.00 42.88 84 VAL A C 1
ATOM 685 O O . VAL A 1 84 ? 15.512 6.059 -10.886 1.00 42.88 84 VAL A O 1
ATOM 688 N N . TRP A 1 85 ? 13.700 6.779 -9.804 1.00 41.91 85 TRP A N 1
ATOM 689 C CA . TRP A 1 85 ? 13.044 7.382 -10.983 1.00 41.91 85 TRP A CA 1
ATOM 690 C C . TRP A 1 85 ? 13.193 8.914 -11.056 1.00 41.91 85 TRP A C 1
ATOM 692 O O . TRP A 1 85 ? 12.436 9.577 -11.774 1.00 41.91 85 TRP A O 1
ATOM 702 N N . GLY A 1 86 ? 14.110 9.480 -10.267 1.00 34.56 86 GLY A N 1
ATOM 703 C CA . GLY A 1 86 ? 14.376 10.918 -10.155 1.00 34.56 86 GLY A CA 1
ATOM 704 C C . GLY A 1 86 ? 15.805 11.333 -10.518 1.00 34.56 86 GLY A C 1
ATOM 705 O O . GLY A 1 86 ? 16.249 12.367 -10.025 1.00 34.56 86 GLY A O 1
ATOM 706 N N . GLY A 1 87 ? 16.510 10.535 -11.326 1.00 34.03 87 GLY A N 1
ATOM 707 C CA . GLY A 1 87 ? 17.809 10.867 -11.925 1.00 34.03 87 GLY A CA 1
ATOM 708 C C . GLY A 1 87 ? 17.706 10.986 -13.436 1.00 34.03 87 GLY A C 1
ATOM 709 O O . GLY A 1 87 ? 17.031 10.116 -14.032 1.00 34.03 87 GLY A O 1
#

Mean predicted aligned error: 9.34 Å

Organism: Lactuca sativa (NCBI:txid4236)